Protein AF-A0A7K2N3V3-F1 (afdb_monomer)

Mean predicted aligned error: 4.47 Å

Foldseek 3Di:
DQDWDPPVPPPDIDDDDFKDKDKDFQPPDPFQQSSFVVPAQVCQCVVAAPPDSPQKDKDGWDWDAALQGFTGTKIKMKGDPGDDDDPPHAIKIKMWTWGAAPVRTIMIIMMMGHDPGPPHDDPVNVVVVVNPDDYDPDTDDDD

Secondary structure (DSSP, 8-state):
---EE-TT-SSPPEE--SEEEEEEE-TT-SSHHHHHHHHHHHHHIIIIITT-STTEEE---EEEE-TT--EEEEEEEEESS----STT--EEEEEEEEEE-TTS-EEEEEEEEEESSTTPPPHHHHHHHHHT----SSPPPP-

pLDDT: mean 93.33, std 7.75, range [56.72, 98.88]

Structure (mmCIF, N/CA/C/O backbone):
data_AF-A0A7K2N3V3-F1
#
_entry.id   AF-A0A7K2N3V3-F1
#
loop_
_atom_site.group_PDB
_atom_site.id
_atom_site.type_symbol
_atom_site.label_atom_id
_atom_site.label_alt_id
_atom_site.label_comp_id
_atom_site.label_asym_id
_atom_site.label_entity_id
_atom_site.label_seq_id
_atom_site.pdbx_PDB_ins_code
_atom_site.Cartn_x
_atom_site.Cartn_y
_atom_site.Cartn_z
_atom_site.occupancy
_atom_site.B_iso_or_equiv
_atom_site.auth_seq_id
_atom_site.auth_comp_id
_atom_site.auth_asym_id
_atom_site.auth_atom_id
_atom_site.pdbx_PDB_model_num
ATOM 1 N N . GLU A 1 1 ? 13.927 -16.611 -8.051 1.00 68.56 1 GLU A N 1
ATOM 2 C CA . GLU A 1 1 ? 14.286 -15.189 -8.222 1.00 68.56 1 GLU A CA 1
ATOM 3 C C . GLU A 1 1 ? 13.568 -14.680 -9.459 1.00 68.56 1 GLU A C 1
ATOM 5 O O . GLU A 1 1 ? 13.553 -15.411 -10.443 1.00 68.56 1 GLU A O 1
ATOM 10 N N . TRP A 1 2 ? 12.908 -13.523 -9.392 1.00 83.38 2 TRP A N 1
ATOM 11 C CA . TRP A 1 2 ? 12.144 -12.984 -10.530 1.00 83.38 2 TRP A CA 1
ATOM 12 C C . TRP A 1 2 ? 12.996 -12.036 -11.386 1.00 83.38 2 TRP A C 1
ATOM 14 O O . TRP A 1 2 ? 12.837 -11.991 -12.604 1.00 83.38 2 TRP A O 1
ATOM 24 N N . CYS A 1 3 ? 13.942 -11.323 -10.764 1.00 82.62 3 CYS A N 1
ATOM 25 C CA . CYS A 1 3 ? 14.933 -10.526 -11.466 1.00 82.62 3 CYS A CA 1
ATOM 26 C C . CYS A 1 3 ? 16.276 -10.528 -10.737 1.00 82.62 3 CYS A C 1
ATOM 28 O O . CYS A 1 3 ? 16.335 -10.309 -9.527 1.00 82.62 3 CYS A O 1
ATOM 30 N N . THR A 1 4 ? 17.330 -10.777 -11.512 1.00 82.50 4 THR A N 1
ATOM 31 C CA . THR A 1 4 ? 18.717 -10.803 -11.057 1.00 82.50 4 THR A CA 1
ATOM 32 C C . THR A 1 4 ? 19.596 -10.138 -12.111 1.00 82.50 4 THR A C 1
ATOM 34 O O . THR A 1 4 ? 19.458 -10.430 -13.312 1.00 82.50 4 THR A O 1
ATOM 37 N N . THR A 1 5 ? 20.496 -9.262 -11.675 1.00 78.50 5 THR A N 1
ATOM 38 C CA . THR A 1 5 ? 21.409 -8.485 -12.525 1.00 78.50 5 THR A CA 1
ATOM 39 C C . THR A 1 5 ? 22.822 -8.452 -11.940 1.00 78.50 5 THR A C 1
ATOM 41 O O . THR A 1 5 ? 23.026 -8.702 -10.762 1.00 78.50 5 THR A O 1
ATOM 44 N N . ASP A 1 6 ? 23.809 -8.188 -12.794 1.00 78.56 6 ASP A N 1
ATOM 45 C CA . ASP A 1 6 ? 25.189 -7.830 -12.431 1.00 78.56 6 ASP A CA 1
ATOM 46 C C . ASP A 1 6 ? 25.477 -6.522 -13.184 1.00 78.56 6 ASP A C 1
ATOM 48 O O . ASP A 1 6 ? 26.081 -6.512 -14.260 1.00 78.56 6 ASP A O 1
ATOM 52 N N . GLU A 1 7 ? 24.843 -5.429 -12.737 1.00 72.06 7 GLU A N 1
ATOM 53 C CA . GLU A 1 7 ? 24.827 -4.162 -13.488 1.00 72.06 7 GLU A CA 1
ATOM 54 C C . GLU A 1 7 ? 26.201 -3.487 -13.517 1.00 72.06 7 GLU A C 1
ATOM 56 O O . GLU A 1 7 ? 26.549 -2.843 -14.510 1.00 72.06 7 GLU A O 1
ATOM 61 N N . ASN A 1 8 ? 27.004 -3.670 -12.466 1.00 78.69 8 ASN A N 1
ATOM 62 C CA . ASN A 1 8 ? 28.355 -3.121 -12.369 1.00 78.69 8 ASN A CA 1
ATOM 63 C C . ASN A 1 8 ? 29.430 -4.035 -12.992 1.00 78.69 8 ASN A C 1
ATOM 65 O O . ASN A 1 8 ? 30.578 -3.603 -13.117 1.00 78.69 8 ASN A O 1
ATOM 69 N N . LYS A 1 9 ? 29.057 -5.242 -13.447 1.00 79.06 9 LYS A N 1
ATOM 70 C CA . LYS A 1 9 ? 29.935 -6.243 -14.074 1.00 79.06 9 LYS A CA 1
ATOM 71 C C . LYS A 1 9 ? 31.098 -6.661 -13.174 1.00 79.06 9 LYS A C 1
ATOM 73 O O . LYS A 1 9 ? 32.193 -6.934 -13.674 1.00 79.06 9 LYS A O 1
ATOM 78 N N . ASP A 1 10 ? 30.882 -6.689 -11.863 1.00 82.19 10 ASP A N 1
ATOM 79 C CA . ASP A 1 10 ? 31.890 -7.117 -10.887 1.00 82.19 10 ASP A CA 1
ATOM 80 C C . ASP A 1 10 ? 31.849 -8.634 -10.613 1.00 82.19 10 ASP A C 1
ATOM 82 O O . ASP A 1 10 ? 32.693 -9.164 -9.883 1.00 82.19 10 ASP A O 1
ATOM 86 N N . GLY A 1 11 ? 30.898 -9.343 -11.232 1.00 79.06 11 GLY A N 1
ATOM 87 C CA . GLY A 1 11 ? 30.687 -10.778 -11.080 1.00 79.06 11 GLY A CA 1
ATOM 88 C C . GLY A 1 11 ? 29.728 -11.153 -9.948 1.00 79.06 11 GLY A C 1
ATOM 89 O O . GLY A 1 11 ? 29.452 -12.345 -9.769 1.00 79.06 11 GLY A O 1
ATOM 90 N N . ARG A 1 12 ? 29.204 -10.189 -9.178 1.00 79.88 12 ARG A N 1
ATOM 91 C CA . ARG A 1 12 ? 28.187 -10.408 -8.141 1.00 79.88 12 ARG A CA 1
ATOM 92 C C . ARG A 1 12 ? 26.799 -10.148 -8.703 1.00 79.88 12 ARG A C 1
ATOM 94 O O . ARG A 1 12 ? 26.530 -9.171 -9.385 1.00 79.88 12 ARG A O 1
ATOM 101 N N . LYS A 1 13 ? 25.892 -11.064 -8.380 1.00 79.94 13 LYS A N 1
ATOM 102 C CA . LYS A 1 13 ? 24.494 -10.984 -8.784 1.00 79.94 13 LYS A CA 1
ATOM 103 C C . LYS A 1 13 ? 23.668 -10.336 -7.682 1.00 79.94 13 LYS A C 1
ATOM 105 O O . LYS A 1 13 ? 23.662 -10.823 -6.554 1.00 79.94 13 LYS A O 1
ATOM 110 N N . GLU A 1 14 ? 22.948 -9.285 -8.033 1.00 78.88 14 GLU A N 1
ATOM 111 C CA . GLU A 1 14 ? 21.974 -8.609 -7.188 1.00 78.88 14 GLU A CA 1
ATOM 112 C C . GLU A 1 14 ? 20.569 -9.054 -7.593 1.00 78.88 14 GLU A C 1
ATOM 114 O O . GLU A 1 14 ? 20.227 -9.067 -8.776 1.00 78.88 14 GLU A O 1
ATOM 119 N N . SER A 1 15 ? 19.757 -9.448 -6.611 1.00 81.94 15 SER A N 1
ATOM 120 C CA . SER A 1 15 ? 18.380 -9.895 -6.833 1.00 81.94 15 SER A CA 1
ATOM 121 C C . SER A 1 15 ? 17.401 -8.876 -6.266 1.00 81.94 15 SER A C 1
ATOM 123 O O . SER A 1 15 ? 17.474 -8.508 -5.093 1.00 81.94 15 SER A O 1
ATOM 125 N N . THR A 1 16 ? 16.452 -8.436 -7.087 1.00 83.25 16 THR A N 1
ATOM 126 C CA . THR A 1 16 ? 15.404 -7.501 -6.663 1.00 83.25 16 THR A CA 1
ATOM 127 C C . THR A 1 16 ? 14.301 -8.270 -5.931 1.00 83.25 16 THR A C 1
ATOM 129 O O . THR A 1 16 ? 13.948 -9.384 -6.316 1.00 83.25 16 THR A O 1
ATOM 132 N N . ALA A 1 17 ? 13.713 -7.706 -4.875 1.00 87.12 17 ALA A N 1
ATOM 133 C CA . ALA A 1 17 ? 12.540 -8.298 -4.225 1.00 87.12 17 ALA A CA 1
ATOM 134 C C . ALA A 1 17 ? 11.273 -8.044 -5.060 1.00 87.12 17 ALA A C 1
ATOM 136 O O . ALA A 1 17 ? 11.089 -6.955 -5.594 1.00 87.12 17 ALA A O 1
ATOM 137 N N . LEU A 1 18 ? 10.396 -9.046 -5.186 1.00 93.06 18 LEU A N 1
ATOM 138 C CA . LEU A 1 18 ? 9.157 -8.916 -5.972 1.00 93.06 18 LEU A CA 1
ATOM 139 C C . LEU A 1 18 ? 8.131 -8.030 -5.257 1.00 93.06 18 LEU A C 1
ATOM 141 O O . LEU A 1 18 ? 7.410 -7.254 -5.884 1.00 93.06 18 LEU A O 1
ATOM 145 N N . ALA A 1 19 ? 8.048 -8.197 -3.940 1.00 95.88 19 ALA A N 1
ATOM 146 C CA . ALA A 1 19 ? 7.149 -7.471 -3.068 1.00 95.88 19 ALA A CA 1
ATOM 147 C C . ALA A 1 19 ? 7.716 -7.415 -1.649 1.00 95.88 19 ALA A C 1
ATOM 149 O O . ALA A 1 19 ? 8.438 -8.316 -1.216 1.00 95.88 19 ALA A O 1
ATOM 150 N N . THR A 1 20 ? 7.312 -6.384 -0.921 1.00 96.62 20 THR A N 1
ATOM 151 C CA . THR A 1 20 ? 7.631 -6.157 0.486 1.00 96.62 20 THR A CA 1
ATOM 152 C C . THR A 1 20 ? 6.333 -5.910 1.238 1.00 96.62 20 THR A C 1
ATOM 154 O O . THR A 1 20 ? 5.442 -5.221 0.738 1.00 96.62 20 THR A O 1
ATOM 157 N N . ALA A 1 21 ? 6.226 -6.448 2.452 1.00 96.88 21 ALA A N 1
ATOM 158 C CA . ALA A 1 21 ? 5.125 -6.158 3.360 1.00 96.88 21 ALA A CA 1
ATOM 159 C C . ALA A 1 21 ? 5.655 -5.771 4.743 1.00 96.88 21 ALA A C 1
ATOM 161 O O . ALA A 1 21 ? 6.682 -6.286 5.183 1.00 96.88 21 ALA A O 1
ATOM 162 N N . GLY A 1 22 ? 4.956 -4.874 5.434 1.00 96.00 22 GLY A N 1
ATOM 163 C CA . GLY A 1 22 ? 5.367 -4.426 6.761 1.00 96.00 22 GLY A CA 1
ATOM 164 C C . GLY A 1 22 ? 4.403 -3.441 7.406 1.00 96.00 22 GLY A C 1
ATOM 165 O O . GLY A 1 22 ? 3.528 -2.868 6.752 1.00 96.00 22 GLY A O 1
ATOM 166 N N . THR A 1 23 ? 4.576 -3.245 8.710 1.00 95.31 23 THR A N 1
ATOM 167 C CA . THR A 1 23 ? 3.781 -2.317 9.516 1.00 95.31 23 THR A CA 1
ATOM 168 C C . THR A 1 23 ? 4.596 -1.107 9.948 1.00 95.31 23 THR A C 1
ATOM 170 O O . THR A 1 23 ? 5.787 -1.229 10.224 1.00 95.31 23 THR A O 1
ATOM 173 N N . ARG A 1 24 ? 3.955 0.058 10.041 1.00 95.00 24 ARG A N 1
ATOM 174 C CA . ARG A 1 24 ? 4.582 1.309 10.482 1.00 95.00 24 ARG A CA 1
ATOM 175 C C . ARG A 1 24 ? 3.614 2.122 11.350 1.00 95.00 24 ARG A C 1
ATOM 177 O O . ARG A 1 24 ? 2.420 2.136 11.072 1.00 95.00 24 ARG A O 1
ATOM 184 N N . GLY A 1 25 ? 4.126 2.832 12.357 1.00 96.12 25 GLY A N 1
ATOM 185 C CA . GLY A 1 25 ? 3.378 3.875 13.068 1.00 96.12 25 GLY A CA 1
ATOM 186 C C . GLY A 1 25 ? 3.137 5.136 12.226 1.00 96.12 25 GLY A C 1
ATOM 187 O O . GLY A 1 25 ? 4.018 5.584 11.481 1.00 96.12 25 GLY A O 1
ATOM 188 N N . GLU A 1 26 ? 1.948 5.721 12.374 1.00 96.00 26 GLU A N 1
ATOM 189 C CA . GLU A 1 26 ? 1.492 6.936 11.686 1.00 96.00 26 GLU A CA 1
ATOM 190 C C . GLU A 1 26 ? 1.251 8.081 12.679 1.00 96.00 26 GLU A C 1
ATOM 192 O O . GLU A 1 26 ? 0.144 8.605 12.827 1.00 96.00 26 GLU A O 1
ATOM 197 N N . SER A 1 27 ? 2.313 8.476 13.383 1.00 90.62 27 SER A N 1
ATOM 198 C CA . SER A 1 27 ? 2.282 9.600 14.319 1.00 90.62 27 SER A CA 1
ATOM 199 C C . SER A 1 27 ? 1.781 10.877 13.635 1.00 90.62 27 SER A C 1
ATOM 201 O O . SER A 1 27 ? 2.296 11.284 12.594 1.00 90.62 27 SER A O 1
ATOM 203 N N . GLY A 1 28 ? 0.781 11.521 14.239 1.00 90.69 28 GLY A N 1
ATOM 204 C CA . GLY A 1 28 ? 0.174 12.753 13.726 1.00 90.69 28 GLY A CA 1
ATOM 205 C C . GLY A 1 28 ? -1.009 12.553 12.771 1.00 90.69 28 GLY A C 1
ATOM 206 O O . GLY A 1 28 ? -1.621 13.545 12.368 1.00 9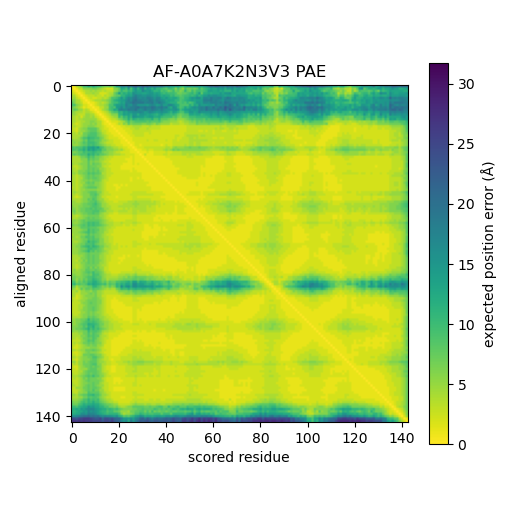0.69 28 GLY A O 1
ATOM 207 N N . ALA A 1 29 ? -1.375 11.312 12.430 1.00 96.38 29 ALA A N 1
ATOM 208 C CA . ALA A 1 29 ? -2.640 11.043 11.751 1.00 96.38 29 ALA A CA 1
ATOM 209 C C . ALA A 1 29 ? -3.834 11.308 12.686 1.00 96.38 29 ALA A C 1
ATOM 211 O O . ALA A 1 29 ? -3.792 10.976 13.871 1.00 96.38 29 ALA A O 1
ATOM 212 N N . LYS A 1 30 ? -4.904 11.907 12.153 1.00 96.94 30 LYS A N 1
ATOM 213 C CA . LYS A 1 30 ? -6.140 12.194 12.905 1.00 96.94 30 LYS A CA 1
ATOM 214 C C . LYS A 1 30 ? -7.141 11.041 12.850 1.00 96.94 30 LYS A C 1
ATOM 216 O O . LYS A 1 30 ? -7.918 10.850 13.783 1.00 96.94 30 LYS A O 1
ATOM 221 N N . ASP A 1 31 ? -7.107 10.285 11.762 1.00 98.38 31 ASP A N 1
ATOM 222 C CA . ASP A 1 31 ? -7.975 9.152 11.479 1.00 98.38 31 ASP A CA 1
ATOM 223 C C . ASP A 1 31 ? -7.272 8.157 10.535 1.00 98.38 31 ASP 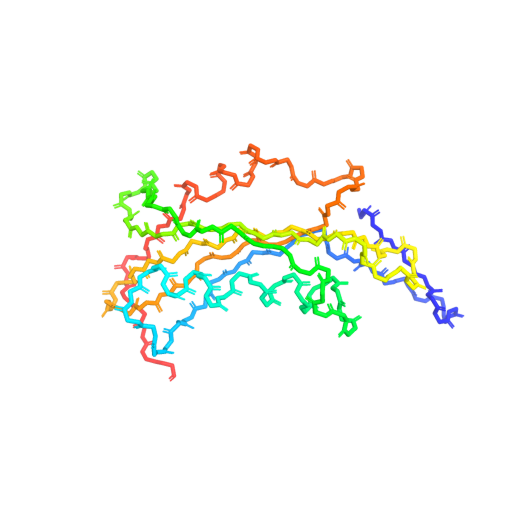A C 1
ATOM 225 O O . ASP A 1 31 ? -6.150 8.383 10.065 1.00 98.38 31 ASP A O 1
ATOM 229 N N . THR A 1 32 ? -7.922 7.018 10.285 1.00 98.50 32 THR A N 1
ATOM 230 C CA . THR A 1 32 ? -7.383 5.962 9.420 1.00 98.50 32 THR A CA 1
ATOM 231 C C . THR A 1 32 ? -7.366 6.360 7.945 1.00 98.50 32 THR A C 1
ATOM 233 O O . THR A 1 32 ? -6.495 5.892 7.214 1.00 98.50 32 THR A O 1
ATOM 236 N N . ASP A 1 33 ? -8.263 7.241 7.497 1.00 98.69 33 ASP A N 1
ATOM 237 C CA . ASP A 1 33 ? -8.281 7.716 6.110 1.00 98.69 33 ASP A CA 1
ATOM 238 C C . ASP A 1 33 ? -7.021 8.539 5.823 1.00 98.69 33 ASP A C 1
ATOM 240 O O . ASP A 1 33 ? -6.264 8.217 4.904 1.00 98.69 33 ASP A O 1
ATOM 244 N N . GLN A 1 34 ? -6.731 9.523 6.677 1.00 98.50 34 GLN A N 1
ATOM 245 C CA . GLN A 1 34 ? -5.548 10.370 6.582 1.00 98.50 34 GLN A CA 1
ATOM 246 C C . GLN A 1 34 ? -4.256 9.551 6.702 1.00 98.50 34 GLN A C 1
ATOM 248 O O . GLN A 1 34 ? -3.313 9.784 5.941 1.00 98.50 34 GLN A O 1
ATOM 253 N N . ALA A 1 35 ? -4.199 8.599 7.640 1.00 98.44 35 ALA A N 1
ATOM 254 C CA . ALA A 1 35 ? -3.054 7.705 7.814 1.00 98.44 35 ALA A CA 1
ATOM 255 C C . ALA A 1 35 ? -2.755 6.911 6.530 1.00 98.44 35 ALA A C 1
ATOM 257 O O . ALA A 1 35 ? -1.615 6.877 6.063 1.00 98.44 35 ALA A O 1
ATOM 258 N N . ALA A 1 36 ? -3.785 6.307 5.933 1.00 98.44 36 ALA A N 1
ATOM 259 C CA . ALA A 1 36 ? -3.649 5.505 4.726 1.00 98.44 36 ALA A CA 1
ATOM 260 C C . ALA A 1 36 ? -3.268 6.365 3.508 1.00 98.44 36 ALA A C 1
ATOM 262 O O . ALA A 1 36 ? -2.312 6.046 2.794 1.00 98.44 36 ALA A O 1
ATOM 263 N N . GLU A 1 37 ? -3.982 7.473 3.294 1.00 98.25 37 GLU A N 1
ATOM 264 C CA . GLU A 1 37 ? -3.795 8.380 2.156 1.00 98.25 37 GLU A CA 1
ATOM 265 C C . GLU A 1 37 ? -2.427 9.060 2.168 1.00 98.25 37 GLU A C 1
ATOM 267 O O . GLU A 1 37 ? -1.770 9.157 1.134 1.00 98.25 37 GLU A O 1
ATOM 272 N N . THR A 1 38 ? -1.947 9.460 3.347 1.00 97.38 38 THR A N 1
ATOM 273 C CA . THR A 1 38 ? -0.617 10.069 3.479 1.00 97.38 38 THR A CA 1
ATOM 274 C C . THR A 1 38 ? 0.489 9.053 3.203 1.00 97.38 38 THR A C 1
ATOM 276 O O . THR A 1 38 ? 1.550 9.430 2.709 1.00 97.38 38 THR A O 1
ATOM 279 N N . ARG A 1 39 ? 0.274 7.770 3.519 1.00 97.62 39 ARG A N 1
ATOM 280 C CA . ARG A 1 39 ? 1.302 6.723 3.455 1.00 97.62 39 ARG A CA 1
ATOM 281 C C . ARG A 1 39 ? 1.443 6.090 2.075 1.00 97.62 39 ARG A C 1
ATOM 283 O O . ARG A 1 39 ? 2.571 5.963 1.597 1.00 97.62 39 ARG A O 1
ATOM 290 N N . VAL A 1 40 ? 0.341 5.683 1.445 1.00 98.38 40 VAL A N 1
ATOM 291 C CA . VAL A 1 40 ? 0.376 4.821 0.248 1.00 98.38 40 VAL A CA 1
ATOM 292 C C . VAL A 1 40 ? 1.197 5.375 -0.933 1.00 98.38 40 VAL A C 1
ATOM 294 O O . VAL A 1 40 ? 1.922 4.590 -1.552 1.00 98.38 40 VAL A O 1
ATOM 297 N N . PRO A 1 41 ? 1.202 6.694 -1.238 1.00 98.19 41 PRO A N 1
ATOM 298 C CA . PRO A 1 41 ? 1.934 7.215 -2.392 1.00 98.19 41 PRO A CA 1
ATOM 299 C C . PRO A 1 41 ? 3.454 7.116 -2.209 1.00 98.19 41 PRO A C 1
ATOM 301 O O . PRO A 1 41 ? 4.190 6.999 -3.189 1.00 98.19 41 PRO A O 1
ATOM 304 N N . TRP A 1 42 ? 3.941 7.124 -0.961 1.00 97.75 42 TRP A N 1
ATOM 305 C CA . TRP A 1 42 ? 5.373 7.045 -0.665 1.00 97.75 42 TRP A CA 1
ATOM 306 C C . TRP A 1 42 ? 5.980 5.688 -0.999 1.00 97.75 42 TRP A C 1
ATOM 308 O O . TRP A 1 42 ? 7.150 5.646 -1.373 1.00 97.75 42 TRP A O 1
ATOM 318 N N . TRP A 1 43 ? 5.211 4.599 -0.911 1.00 97.94 43 TRP A N 1
ATOM 319 C CA . TRP A 1 43 ? 5.696 3.269 -1.291 1.00 97.94 43 TRP A CA 1
ATOM 320 C C . TRP A 1 43 ? 5.883 3.134 -2.799 1.00 97.94 43 TRP A C 1
ATOM 322 O O . TRP A 1 43 ? 6.842 2.511 -3.245 1.00 97.94 43 TRP A O 1
ATOM 332 N N . ILE A 1 44 ? 5.023 3.786 -3.584 1.00 98.19 44 ILE A N 1
ATOM 333 C CA . ILE A 1 44 ? 5.193 3.875 -5.036 1.00 98.19 44 ILE A CA 1
ATOM 334 C C . ILE A 1 44 ? 6.375 4.778 -5.381 1.00 98.19 44 ILE A C 1
ATOM 336 O O . ILE A 1 44 ? 7.244 4.385 -6.156 1.00 98.19 44 ILE A O 1
ATOM 340 N N . TYR A 1 45 ? 6.443 5.960 -4.764 1.00 97.50 45 TYR A N 1
ATOM 341 C CA . TYR A 1 45 ? 7.522 6.901 -5.036 1.00 97.50 45 TYR A CA 1
ATOM 342 C C . TYR A 1 45 ? 8.894 6.317 -4.705 1.00 97.50 45 TYR A C 1
ATOM 344 O O . TYR A 1 45 ? 9.768 6.292 -5.562 1.00 97.50 45 TYR A O 1
ATOM 352 N N . GLY A 1 46 ? 9.080 5.839 -3.473 1.00 94.94 46 GLY A N 1
ATOM 353 C CA . GLY A 1 46 ? 10.361 5.316 -3.003 1.00 94.94 46 GLY A CA 1
ATOM 354 C C . GLY A 1 46 ? 10.756 3.991 -3.647 1.00 94.94 46 GLY A C 1
ATOM 355 O O . GLY A 1 46 ? 11.944 3.760 -3.832 1.00 94.94 46 GLY A O 1
ATOM 356 N N . GLY A 1 47 ? 9.783 3.140 -3.985 1.00 93.25 47 GLY A N 1
ATO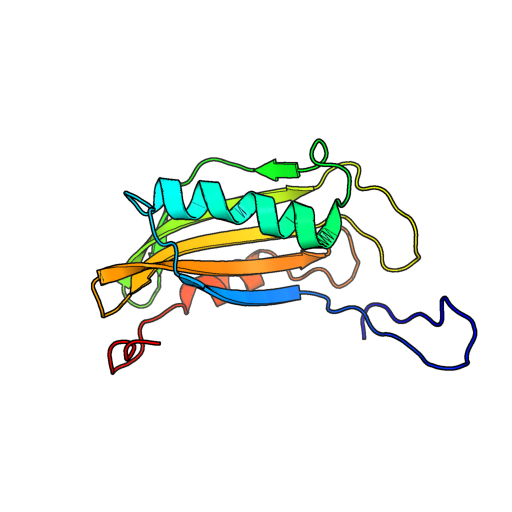M 357 C CA . GLY A 1 47 ? 10.052 1.812 -4.535 1.00 93.25 47 GLY A CA 1
ATOM 358 C C . GLY A 1 47 ? 10.228 1.768 -6.051 1.00 93.25 47 GLY A C 1
ATOM 359 O O . GLY A 1 47 ? 10.917 0.879 -6.535 1.00 93.25 47 GLY A O 1
ATOM 360 N N . TYR A 1 48 ? 9.606 2.690 -6.795 1.00 95.50 48 TYR A N 1
ATOM 361 C CA . TYR A 1 48 ? 9.471 2.540 -8.249 1.00 95.50 48 TYR A CA 1
ATOM 362 C C . TYR A 1 48 ? 9.757 3.822 -9.014 1.00 95.50 48 TYR A C 1
ATOM 364 O O . TYR A 1 48 ? 10.441 3.781 -10.027 1.00 95.50 48 TYR A O 1
ATOM 372 N N . THR A 1 49 ? 9.261 4.974 -8.557 1.00 96.12 49 THR A N 1
ATOM 373 C CA . THR A 1 49 ? 9.196 6.141 -9.447 1.00 96.12 49 THR A CA 1
ATOM 374 C C . THR A 1 49 ? 10.291 7.175 -9.240 1.00 96.12 49 THR A C 1
ATOM 376 O O . THR A 1 49 ? 10.304 8.153 -9.979 1.00 96.12 49 THR A O 1
ATOM 379 N N . GLN A 1 50 ? 11.223 7.015 -8.291 1.00 94.44 50 GLN A N 1
ATOM 380 C CA . GLN A 1 50 ? 12.240 8.046 -8.047 1.00 94.44 50 GLN A CA 1
ATOM 381 C C . GLN A 1 50 ? 13.061 8.390 -9.309 1.00 94.44 50 GLN A C 1
ATOM 383 O O . GLN A 1 50 ? 13.572 7.503 -9.996 1.00 94.44 50 GLN A O 1
ATOM 388 N N . PRO A 1 51 ? 13.284 9.688 -9.597 1.00 93.69 51 PRO A N 1
ATOM 389 C CA . PRO A 1 51 ? 12.865 10.877 -8.838 1.00 93.69 51 PRO A CA 1
ATOM 390 C C . PRO A 1 51 ? 11.495 11.461 -9.254 1.00 93.69 51 PRO A C 1
ATOM 392 O O . PRO A 1 51 ? 11.125 12.543 -8.795 1.00 93.69 51 PRO A O 1
ATOM 395 N N . ASP A 1 52 ? 10.740 10.803 -10.131 1.00 95.31 52 ASP A N 1
ATOM 396 C CA . ASP A 1 52 ? 9.473 11.294 -10.671 1.00 95.31 52 ASP A CA 1
ATOM 397 C C . ASP A 1 52 ? 8.279 11.061 -9.729 1.00 95.31 52 ASP A C 1
ATOM 399 O O . ASP A 1 52 ? 7.856 9.940 -9.458 1.00 95.31 52 ASP A O 1
ATOM 403 N N . LYS A 1 53 ? 7.667 12.148 -9.253 1.00 95.50 53 LYS A N 1
ATOM 404 C CA . LYS A 1 53 ? 6.426 12.092 -8.463 1.00 95.50 53 LYS A CA 1
ATOM 405 C C . LYS A 1 53 ? 5.163 12.028 -9.326 1.00 95.50 53 LYS A C 1
ATOM 407 O O . LYS A 1 53 ? 4.107 11.669 -8.814 1.00 95.50 53 LYS A O 1
ATOM 412 N N . LYS A 1 54 ? 5.230 12.398 -10.609 1.00 96.75 54 LYS A N 1
ATOM 413 C CA . LYS A 1 54 ? 4.053 12.528 -11.489 1.00 96.75 54 LYS A CA 1
ATOM 414 C C . LYS A 1 54 ? 3.484 11.172 -11.905 1.00 96.75 54 LYS A C 1
ATOM 416 O O . LYS A 1 54 ? 2.272 11.070 -12.131 1.00 96.75 54 LYS A O 1
ATOM 421 N N . SER A 1 55 ? 4.333 10.148 -11.957 1.00 97.19 55 SER A N 1
ATOM 422 C CA . SER A 1 55 ? 3.939 8.761 -12.219 1.00 97.19 55 SER A CA 1
ATOM 423 C C . SER A 1 55 ? 3.084 8.155 -11.108 1.00 97.19 55 SER A C 1
ATOM 425 O O . SER A 1 55 ? 2.412 7.163 -11.355 1.00 97.19 55 SER A O 1
ATOM 427 N N . VAL A 1 56 ? 3.068 8.726 -9.899 1.00 98.44 56 VAL A N 1
ATOM 428 C CA . VAL A 1 56 ? 2.329 8.168 -8.757 1.00 98.44 56 VAL A CA 1
ATOM 429 C C . VAL A 1 56 ? 0.832 8.461 -8.879 1.00 98.44 56 VAL A C 1
ATOM 431 O O . VAL A 1 56 ? 0.420 9.623 -8.911 1.00 98.44 56 VAL A O 1
ATOM 434 N N . LYS A 1 57 ? 0.008 7.410 -8.896 1.00 98.38 57 LYS A N 1
ATOM 435 C CA . LYS A 1 57 ? -1.461 7.462 -8.860 1.00 98.38 57 LYS A CA 1
ATOM 436 C C . LYS A 1 57 ? -1.971 6.750 -7.614 1.00 98.38 57 LYS A C 1
ATOM 438 O O . LYS A 1 57 ? -1.423 5.728 -7.217 1.00 98.38 57 LYS A O 1
ATOM 443 N N . TYR A 1 58 ? -3.022 7.272 -6.992 1.00 98.25 58 TYR A N 1
ATOM 444 C CA . TYR A 1 58 ? -3.646 6.649 -5.827 1.00 98.25 58 TYR A CA 1
ATOM 445 C C . TYR A 1 58 ? -5.138 6.964 -5.766 1.00 98.25 58 TYR A C 1
ATOM 447 O O . TYR A 1 58 ? -5.610 7.943 -6.348 1.00 98.25 58 TYR A O 1
ATOM 455 N N . GLY A 1 59 ? -5.884 6.067 -5.123 1.00 97.44 59 GLY A N 1
ATOM 456 C CA . GLY A 1 59 ? -7.330 6.182 -4.965 1.00 97.44 59 GLY A CA 1
ATOM 457 C C . GLY A 1 59 ? -7.740 7.065 -3.788 1.00 97.44 59 GLY A C 1
ATOM 458 O O . GLY A 1 59 ? -6.974 7.886 -3.300 1.00 97.44 59 GLY A O 1
ATOM 459 N N . LYS A 1 60 ? -8.968 6.853 -3.309 1.00 98.12 60 LYS A N 1
ATOM 460 C CA . LYS A 1 60 ? -9.443 7.382 -2.025 1.00 98.12 60 LYS A CA 1
ATOM 461 C C . LYS A 1 60 ? -9.507 6.256 -0.990 1.00 98.12 60 LYS A C 1
ATOM 463 O O . LYS A 1 60 ? -9.790 5.120 -1.394 1.00 98.12 60 LYS A O 1
ATOM 468 N N . PRO A 1 61 ? -9.300 6.549 0.305 1.00 98.50 61 PRO A N 1
ATOM 469 C CA . PRO A 1 61 ? -9.515 5.581 1.371 1.00 98.50 61 PRO A CA 1
ATOM 470 C C . PRO A 1 61 ? -10.934 5.004 1.349 1.00 98.50 61 PRO A C 1
ATOM 472 O O . PRO A 1 61 ? -11.902 5.685 1.002 1.00 98.50 61 PRO A O 1
ATOM 475 N N . LYS A 1 62 ? -11.055 3.724 1.703 1.00 98.69 62 LYS A N 1
ATOM 476 C CA . LYS A 1 62 ? -12.327 3.012 1.851 1.00 98.69 62 LYS A CA 1
ATOM 477 C C . LYS A 1 62 ? -12.342 2.258 3.169 1.00 98.69 62 LYS A C 1
ATOM 479 O O . LYS A 1 62 ? -11.341 1.647 3.533 1.00 98.69 62 LYS A O 1
ATOM 484 N N . ALA A 1 63 ? -13.490 2.236 3.839 1.00 98.69 63 ALA A N 1
ATOM 485 C CA . ALA A 1 63 ? -13.667 1.428 5.037 1.00 98.69 63 ALA A CA 1
ATOM 486 C C . ALA A 1 63 ? -13.408 -0.059 4.736 1.00 98.69 63 ALA A C 1
ATOM 488 O O . ALA A 1 63 ? -13.893 -0.597 3.737 1.00 98.69 63 ALA A O 1
ATOM 489 N N . TYR A 1 64 ? -12.659 -0.719 5.613 1.00 98.62 64 TYR A N 1
ATOM 490 C CA . TYR A 1 64 ? -12.343 -2.139 5.515 1.00 98.62 64 TYR A CA 1
ATOM 491 C C . TYR A 1 64 ? -12.367 -2.795 6.896 1.00 98.62 64 TYR A C 1
ATOM 493 O O . TYR A 1 64 ? -12.122 -2.152 7.920 1.00 98.62 64 TYR A O 1
ATOM 501 N N . THR A 1 65 ? -12.698 -4.084 6.931 1.00 98.69 65 THR A N 1
ATOM 502 C CA . THR A 1 65 ? -12.645 -4.904 8.144 1.00 98.69 65 THR A CA 1
ATOM 503 C C . THR A 1 65 ? -11.941 -6.214 7.827 1.00 98.69 65 THR A C 1
ATOM 505 O O . THR A 1 65 ? -12.321 -6.910 6.887 1.00 98.69 65 THR A O 1
ATOM 508 N N . THR A 1 66 ? -10.898 -6.537 8.589 1.00 98.50 66 THR A N 1
ATOM 509 C CA . THR A 1 66 ? -10.143 -7.790 8.435 1.00 98.50 66 THR A CA 1
ATOM 510 C C . THR A 1 66 ? -10.963 -8.990 8.920 1.00 98.50 66 THR A C 1
ATOM 512 O O . THR A 1 66 ? -11.948 -8.833 9.644 1.00 98.50 66 THR A O 1
ATOM 515 N N . ALA A 1 67 ? -10.527 -10.215 8.605 1.00 98.38 67 ALA A N 1
ATOM 516 C CA . ALA A 1 67 ? -11.171 -11.427 9.123 1.00 98.38 67 ALA A CA 1
ATOM 517 C C . ALA A 1 67 ? -11.070 -11.546 10.658 1.00 98.38 67 ALA A C 1
ATOM 519 O O . ALA A 1 67 ? -11.890 -12.208 11.284 1.00 98.38 67 ALA A O 1
ATOM 520 N N . SER A 1 68 ? -10.084 -10.877 11.267 1.00 97.25 68 SER A N 1
ATOM 521 C CA . SER A 1 68 ? -9.921 -10.765 12.722 1.00 97.25 68 SER A CA 1
ATOM 522 C C . SER A 1 68 ? -10.786 -9.665 13.359 1.00 97.25 68 SER A C 1
ATOM 524 O O . SER A 1 68 ? -10.764 -9.508 14.576 1.00 97.25 68 SER A O 1
ATOM 526 N N . GLY A 1 69 ? -11.547 -8.901 12.565 1.00 97.94 69 GLY A N 1
ATOM 527 C CA . GLY A 1 69 ? -12.461 -7.863 13.051 1.00 97.94 69 GLY A CA 1
ATOM 528 C C . GLY A 1 69 ? -11.845 -6.471 13.226 1.00 97.94 69 GLY A C 1
ATOM 529 O O . GLY A 1 69 ? -12.522 -5.573 13.729 1.00 97.94 69 GLY A O 1
ATOM 530 N N . ILE A 1 70 ? -10.598 -6.247 12.795 1.00 98.19 70 ILE A N 1
ATOM 531 C CA . ILE A 1 70 ? -9.969 -4.919 12.847 1.00 98.19 70 ILE A CA 1
ATOM 532 C C . ILE A 1 70 ? -10.625 -4.017 11.812 1.00 98.19 70 ILE A C 1
ATOM 534 O O . ILE A 1 70 ? -10.593 -4.309 10.616 1.00 98.19 70 ILE A O 1
ATOM 538 N N . LYS A 1 71 ? -11.175 -2.896 12.276 1.00 98.50 71 LYS A N 1
ATOM 539 C CA . LYS A 1 71 ? -11.752 -1.850 11.431 1.00 98.50 71 LYS A CA 1
ATOM 540 C C . LYS A 1 71 ? -10.717 -0.781 11.117 1.00 98.50 71 LYS A C 1
ATOM 542 O O . LYS A 1 71 ? -9.934 -0.392 11.984 1.00 98.50 71 LYS A O 1
ATOM 547 N N . GLY A 1 72 ? -10.764 -0.275 9.896 1.00 98.56 72 GLY A N 1
ATOM 548 C CA . GLY A 1 72 ? -9.883 0.792 9.459 1.00 98.56 72 GLY A CA 1
ATOM 549 C C . GLY A 1 72 ? -10.156 1.203 8.022 1.00 98.56 72 GLY A C 1
ATOM 550 O O . GLY A 1 72 ? -11.250 0.967 7.500 1.00 98.56 72 GLY A O 1
ATOM 551 N N . SER A 1 73 ? -9.140 1.768 7.381 1.00 98.81 73 SER A N 1
ATOM 552 C CA . SER A 1 73 ? -9.240 2.311 6.029 1.00 98.81 73 SER A CA 1
ATOM 553 C C . SER A 1 73 ? -8.185 1.708 5.124 1.00 98.81 73 SER A C 1
ATOM 555 O O . SER A 1 73 ? -7.006 1.676 5.468 1.00 98.81 73 SER A O 1
ATOM 557 N N . VAL A 1 74 ? -8.602 1.232 3.956 1.00 98.81 74 VAL A N 1
ATOM 558 C CA . VAL A 1 74 ? -7.721 0.691 2.923 1.00 98.81 74 VAL A CA 1
ATOM 559 C C . VAL A 1 74 ? -7.668 1.626 1.723 1.00 98.81 74 VAL A C 1
ATOM 561 O O . VAL A 1 74 ? -8.679 2.195 1.311 1.00 98.81 74 VAL A O 1
ATOM 564 N N . ILE A 1 75 ? -6.486 1.772 1.143 1.00 98.75 75 ILE A N 1
ATOM 565 C CA . ILE A 1 75 ? -6.247 2.544 -0.073 1.00 98.75 75 ILE A CA 1
ATOM 566 C C . ILE A 1 75 ? -5.204 1.826 -0.926 1.00 98.75 75 ILE A C 1
ATOM 568 O O . ILE A 1 75 ? -4.334 1.123 -0.409 1.00 98.75 75 ILE A O 1
ATOM 572 N N . THR A 1 76 ? -5.281 2.016 -2.238 1.00 98.75 76 THR A N 1
ATOM 573 C CA . THR A 1 76 ? -4.293 1.510 -3.187 1.00 98.75 76 THR A CA 1
ATOM 574 C C . THR A 1 76 ? -3.629 2.648 -3.950 1.00 98.75 76 THR A C 1
ATOM 576 O O . THR A 1 76 ? -4.214 3.717 -4.158 1.00 98.75 76 THR A O 1
ATOM 579 N N . ALA A 1 77 ? -2.396 2.396 -4.371 1.00 98.56 77 ALA A N 1
ATOM 580 C CA . ALA A 1 77 ? -1.637 3.247 -5.267 1.00 98.56 77 ALA A CA 1
ATOM 581 C C . ALA A 1 77 ? -0.918 2.401 -6.314 1.00 98.56 77 ALA A C 1
ATOM 583 O O . ALA A 1 77 ? -0.645 1.217 -6.105 1.00 98.56 77 ALA A O 1
ATOM 584 N N . HIS A 1 78 ? -0.586 3.015 -7.436 1.00 98.56 78 HIS A N 1
ATOM 585 C CA . HIS A 1 78 ? 0.216 2.413 -8.487 1.00 98.56 78 HIS A CA 1
ATOM 586 C C . HIS A 1 78 ? 0.989 3.488 -9.236 1.00 98.56 78 HIS A C 1
ATOM 588 O O . HIS A 1 78 ? 0.669 4.674 -9.150 1.00 98.56 78 HIS A O 1
ATOM 594 N N . SER A 1 79 ? 2.010 3.075 -9.973 1.00 98.12 79 SER A N 1
ATOM 595 C CA . SER A 1 79 ? 2.687 3.957 -10.913 1.00 98.12 79 SER A CA 1
ATOM 596 C C . SER A 1 79 ? 2.213 3.748 -12.352 1.00 98.12 79 SER A C 1
ATOM 598 O O . SER A 1 79 ? 1.714 2.674 -12.731 1.00 98.12 79 SER A O 1
ATOM 600 N N . GLU A 1 80 ? 2.357 4.813 -13.138 1.00 97.31 80 GLU A N 1
ATOM 601 C CA . GLU A 1 80 ? 2.161 4.845 -14.585 1.00 97.31 80 GLU A CA 1
ATOM 602 C C . GLU A 1 80 ? 3.279 5.661 -15.243 1.00 97.31 80 GLU A C 1
ATOM 604 O O . GLU A 1 80 ? 3.477 6.831 -14.903 1.00 97.31 80 GLU A O 1
ATOM 609 N N . GLY A 1 81 ? 3.982 5.072 -16.210 1.00 94.88 81 GLY A N 1
ATOM 610 C CA . GLY A 1 81 ? 5.045 5.754 -16.948 1.00 94.88 81 GLY A CA 1
ATOM 611 C C . GLY A 1 81 ? 6.305 5.940 -16.109 1.00 94.88 81 GLY A C 1
ATOM 612 O O . GLY A 1 81 ? 6.912 7.008 -16.137 1.00 94.88 81 GLY A O 1
ATOM 613 N N . THR A 1 82 ? 6.666 4.930 -15.322 1.00 91.94 82 THR A N 1
ATOM 614 C CA . THR A 1 82 ? 7.850 4.962 -14.460 1.00 91.94 82 THR A CA 1
ATOM 615 C C . THR A 1 82 ? 9.133 4.998 -15.293 1.00 91.94 82 THR A C 1
ATOM 617 O O . THR A 1 82 ? 9.258 4.196 -16.225 1.00 91.94 82 THR A O 1
ATOM 620 N N . PRO A 1 83 ? 10.114 5.862 -14.966 1.00 87.44 83 PRO A N 1
ATOM 621 C CA . PRO A 1 83 ? 11.421 5.843 -15.617 1.00 87.44 83 PRO A CA 1
ATOM 622 C C . PRO A 1 83 ? 12.081 4.459 -15.521 1.00 87.44 83 PRO A C 1
ATOM 624 O O . PRO A 1 83 ? 12.343 3.979 -14.425 1.00 87.44 83 PRO A O 1
ATOM 627 N N . GLN A 1 84 ? 12.373 3.841 -16.665 1.00 85.75 84 GLN A N 1
ATOM 628 C CA . GLN A 1 84 ? 13.043 2.539 -16.744 1.00 85.75 84 GLN A CA 1
ATOM 629 C C . GLN A 1 84 ? 14.536 2.762 -17.008 1.00 85.75 84 GLN A C 1
ATOM 631 O O . GLN A 1 84 ? 14.906 3.265 -18.072 1.00 85.75 84 GLN A O 1
ATOM 636 N N . LYS A 1 85 ? 15.394 2.445 -16.039 1.00 79.31 85 LYS A N 1
ATOM 637 C CA . LYS A 1 85 ? 16.856 2.617 -16.108 1.00 79.31 85 LYS A CA 1
ATOM 638 C C . LYS A 1 85 ? 17.605 1.287 -16.176 1.00 79.31 85 LYS A C 1
ATOM 640 O O . LYS A 1 85 ? 18.711 1.266 -16.710 1.00 79.31 85 LYS A O 1
ATOM 645 N N . GLY A 1 86 ? 17.004 0.205 -15.692 1.00 80.12 86 GLY A N 1
ATOM 646 C CA . GLY A 1 86 ? 17.588 -1.131 -15.649 1.00 80.12 86 GLY A CA 1
ATOM 647 C C . GLY A 1 86 ? 16.602 -2.235 -16.026 1.00 80.12 86 GLY A C 1
ATOM 648 O O . GLY A 1 86 ? 15.407 -2.020 -16.215 1.00 80.12 86 GLY A O 1
ATOM 649 N N . LYS A 1 87 ? 17.119 -3.463 -16.135 1.00 82.62 87 LYS A N 1
ATOM 650 C CA . LYS A 1 87 ? 16.335 -4.653 -16.519 1.00 82.62 87 LYS A CA 1
ATOM 651 C C . LYS A 1 87 ? 15.247 -5.011 -15.497 1.00 82.62 87 LYS A C 1
ATOM 653 O O . LYS A 1 87 ? 14.240 -5.603 -15.877 1.00 82.62 87 LYS A O 1
ATOM 658 N N . CYS A 1 88 ? 15.494 -4.725 -14.220 1.00 85.62 88 CYS A N 1
ATOM 659 C CA . CYS A 1 88 ? 14.582 -5.054 -13.125 1.00 85.62 88 CYS A CA 1
ATOM 660 C C . CYS A 1 88 ? 13.613 -3.922 -12.778 1.00 85.62 88 CYS A C 1
ATOM 662 O O . CYS A 1 88 ? 12.758 -4.110 -11.911 1.00 85.62 88 CYS A O 1
ATOM 664 N N . ASP A 1 89 ? 13.724 -2.774 -13.447 1.00 89.19 89 ASP A N 1
ATOM 665 C CA . ASP A 1 89 ? 12.764 -1.699 -13.256 1.00 89.19 89 ASP A CA 1
ATOM 666 C C . ASP A 1 89 ? 11.400 -2.119 -13.808 1.00 89.19 89 ASP A C 1
ATOM 668 O O . ASP A 1 89 ? 11.272 -2.914 -14.744 1.00 89.19 89 ASP A O 1
ATOM 672 N N . SER A 1 90 ? 10.353 -1.639 -13.150 1.00 94.44 90 SER A N 1
ATOM 673 C CA . SER A 1 90 ? 8.968 -1.940 -13.491 1.00 94.44 90 SER A CA 1
ATOM 674 C C . SER A 1 90 ? 8.057 -0.851 -12.942 1.00 94.44 90 SER A C 1
ATOM 676 O O . SER A 1 90 ? 8.488 0.022 -12.187 1.00 94.44 90 SER A O 1
ATOM 678 N N . GLU A 1 91 ? 6.782 -0.890 -13.319 1.00 97.06 91 GLU A N 1
ATOM 679 C CA . GLU A 1 91 ? 5.776 -0.164 -12.555 1.00 97.06 91 GLU A CA 1
ATOM 680 C C . GLU A 1 91 ? 5.631 -0.793 -11.160 1.00 97.06 91 GLU A C 1
ATOM 682 O O . GLU A 1 91 ? 5.932 -1.966 -10.949 1.00 97.06 91 GLU A O 1
ATOM 687 N N . GLY A 1 92 ? 5.115 -0.031 -10.206 1.00 97.50 92 GLY A N 1
ATOM 688 C CA . GLY A 1 92 ? 4.783 -0.481 -8.866 1.00 97.50 92 GLY A CA 1
ATOM 689 C C . GLY A 1 92 ? 3.289 -0.475 -8.600 1.00 97.50 92 GLY A C 1
ATOM 690 O O . GLY A 1 92 ? 2.518 0.290 -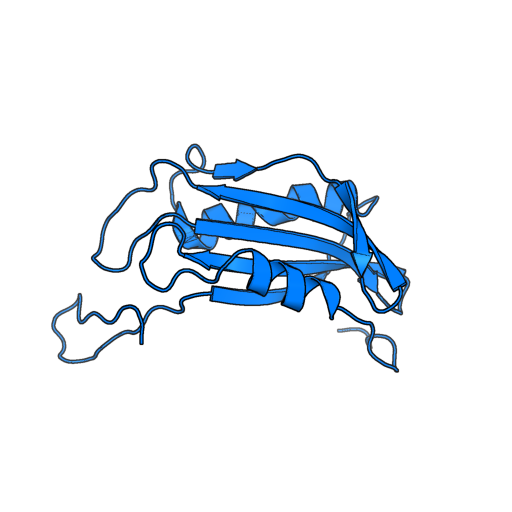9.190 1.00 97.50 92 GLY A O 1
ATOM 691 N N . LYS A 1 93 ? 2.883 -1.295 -7.636 1.00 98.50 93 LYS A N 1
ATOM 692 C CA . LYS A 1 93 ? 1.590 -1.204 -6.956 1.00 98.50 93 LYS A CA 1
ATOM 693 C C . LYS A 1 93 ? 1.771 -1.297 -5.452 1.00 98.50 93 LYS A C 1
ATOM 695 O O . LYS A 1 93 ? 2.715 -1.918 -4.971 1.00 98.50 93 LYS A O 1
ATOM 700 N N . ALA A 1 94 ? 0.849 -0.695 -4.720 1.00 98.69 94 ALA A N 1
ATOM 701 C CA . ALA A 1 94 ? 0.839 -0.671 -3.273 1.00 98.69 94 ALA A CA 1
ATOM 702 C C . ALA A 1 94 ? -0.593 -0.721 -2.748 1.00 98.69 94 ALA A C 1
ATOM 704 O O . ALA A 1 94 ? -1.516 -0.151 -3.333 1.00 98.69 94 ALA A O 1
ATOM 705 N N . ILE A 1 95 ? -0.751 -1.369 -1.604 1.00 98.81 95 ILE A N 1
ATOM 706 C CA . ILE A 1 95 ? -1.939 -1.325 -0.767 1.00 98.81 95 ILE A CA 1
ATOM 707 C C . ILE A 1 95 ? -1.512 -0.940 0.646 1.00 98.81 95 ILE A C 1
ATOM 709 O O . ILE A 1 95 ? -0.515 -1.438 1.173 1.00 98.81 95 ILE A O 1
ATOM 713 N N . THR A 1 96 ? -2.280 -0.051 1.258 1.00 98.81 96 THR A N 1
ATOM 714 C CA . THR A 1 96 ? -2.088 0.377 2.639 1.00 98.81 96 THR A CA 1
ATOM 715 C C . THR A 1 96 ? -3.407 0.232 3.375 1.00 98.81 96 THR A C 1
ATOM 717 O O . THR A 1 96 ? -4.426 0.749 2.926 1.00 98.81 96 THR A O 1
ATOM 720 N N . PHE A 1 97 ? -3.381 -0.455 4.513 1.00 98.88 97 PHE A N 1
ATOM 721 C CA . PHE A 1 97 ? -4.487 -0.554 5.456 1.00 98.88 97 PHE A CA 1
ATOM 722 C C . PHE A 1 97 ? -4.097 0.126 6.765 1.00 98.88 97 PHE A C 1
ATOM 724 O O . PHE A 1 97 ? -3.195 -0.338 7.460 1.00 98.88 97 PHE A O 1
ATOM 731 N N . ALA A 1 98 ? -4.764 1.226 7.095 1.00 98.81 98 ALA A N 1
ATOM 732 C CA . ALA A 1 98 ? -4.583 1.945 8.345 1.00 98.81 98 ALA A CA 1
ATOM 733 C C . ALA A 1 98 ? -5.623 1.519 9.382 1.00 98.81 98 ALA A C 1
ATOM 735 O O . ALA A 1 98 ? -6.807 1.413 9.068 1.00 98.81 98 ALA A O 1
ATOM 736 N N . PHE A 1 99 ? -5.189 1.321 10.622 1.00 98.56 99 PHE A N 1
ATOM 737 C CA . PHE A 1 99 ? -6.022 0.889 11.744 1.00 98.56 99 PHE A CA 1
ATOM 738 C C . PHE A 1 99 ? -5.422 1.370 13.072 1.00 98.56 99 PHE A C 1
ATOM 740 O O . PHE A 1 99 ? -4.335 1.948 13.093 1.00 98.56 99 PHE A O 1
ATOM 747 N N . LYS A 1 100 ? -6.130 1.146 14.185 1.00 97.25 100 LYS A N 1
ATOM 748 C CA . LYS A 1 100 ? -5.583 1.368 15.530 1.00 97.25 100 LYS A CA 1
ATOM 749 C C . LYS A 1 100 ? -4.959 0.088 16.082 1.00 97.25 100 LYS A C 1
ATOM 751 O O . LYS A 1 100 ? -5.601 -0.961 16.038 1.00 97.25 100 LYS A O 1
ATOM 756 N N . ASN A 1 101 ? -3.734 0.169 16.595 1.00 95.19 101 ASN A N 1
ATOM 757 C CA . ASN A 1 101 ? -3.076 -0.948 17.279 1.00 95.19 101 ASN A CA 1
ATOM 758 C C . ASN A 1 101 ? -3.671 -1.178 18.692 1.00 95.19 101 ASN A C 1
ATOM 760 O O . ASN A 1 101 ? -4.594 -0.479 19.112 1.00 95.19 101 ASN A O 1
ATOM 764 N N . GLY A 1 102 ? -3.122 -2.141 19.444 1.00 93.62 102 GLY A N 1
ATOM 765 C CA . GLY A 1 102 ? -3.556 -2.439 20.818 1.00 93.62 102 GLY A CA 1
ATOM 766 C C . GLY A 1 102 ? -3.335 -1.309 21.836 1.00 93.62 102 GLY A C 1
ATOM 767 O O . GLY A 1 102 ? -3.981 -1.312 22.877 1.00 93.62 102 GLY A O 1
ATOM 768 N N . ALA A 1 103 ? -2.478 -0.330 21.528 1.00 92.94 103 ALA A N 1
ATOM 769 C CA . ALA A 1 103 ? -2.265 0.877 22.332 1.00 92.94 103 ALA A CA 1
ATOM 770 C C . ALA A 1 103 ? -3.191 2.044 21.922 1.00 92.94 103 ALA A C 1
ATOM 772 O O . ALA A 1 103 ? -3.223 3.082 22.577 1.00 92.94 103 ALA A O 1
ATOM 773 N N . GLY A 1 104 ? -3.982 1.880 20.857 1.00 93.69 104 GLY A N 1
ATOM 774 C CA . GLY A 1 104 ? -4.860 2.921 20.323 1.00 93.69 104 GLY A CA 1
ATOM 775 C C . GLY A 1 104 ? -4.195 3.863 19.314 1.00 93.69 104 GLY A C 1
ATOM 776 O O . GLY A 1 104 ? -4.882 4.752 18.799 1.00 93.69 104 GLY A O 1
ATOM 777 N N . ASP A 1 105 ? -2.921 3.646 18.981 1.00 95.75 105 ASP A N 1
ATOM 778 C CA . ASP A 1 105 ? -2.183 4.444 18.001 1.00 95.75 105 ASP A CA 1
ATOM 779 C C . ASP A 1 105 ? -2.566 4.077 16.573 1.00 95.75 105 ASP A C 1
ATOM 781 O O . ASP A 1 105 ? -2.791 2.906 16.247 1.00 95.75 105 ASP A O 1
ATOM 785 N N . PHE A 1 106 ? -2.557 5.072 15.687 1.00 97.88 106 PHE A N 1
ATOM 786 C CA . PHE A 1 106 ? -2.699 4.832 14.257 1.00 97.88 106 PHE A CA 1
ATOM 787 C C . PHE A 1 106 ? -1.438 4.180 13.688 1.00 97.88 106 PHE A C 1
ATOM 789 O O . PHE A 1 106 ? -0.325 4.697 13.802 1.00 97.88 106 PHE A O 1
ATOM 796 N N . VAL A 1 107 ? -1.637 3.049 13.024 1.00 98.06 107 VAL A N 1
ATOM 797 C CA . VAL A 1 107 ? -0.603 2.294 12.321 1.00 98.06 107 VAL A CA 1
ATOM 798 C C . VAL A 1 107 ? -1.091 1.942 10.922 1.00 98.06 107 VAL A C 1
ATOM 800 O O . VAL A 1 107 ? -2.295 1.883 10.666 1.00 98.06 107 VAL A O 1
ATOM 803 N N . THR A 1 108 ? -0.161 1.672 10.013 1.00 98.56 108 THR A N 1
ATOM 804 C CA . THR A 1 108 ? -0.451 1.128 8.686 1.00 98.56 108 THR A CA 1
ATOM 805 C C . THR A 1 108 ? 0.185 -0.238 8.519 1.00 98.56 108 THR A C 1
ATOM 807 O O . THR A 1 108 ? 1.360 -0.421 8.821 1.00 98.56 108 THR A O 1
ATOM 810 N N . TRP A 1 109 ? -0.573 -1.195 7.992 1.00 98.62 109 TRP A N 1
ATOM 811 C CA . TRP A 1 109 ? -0.031 -2.361 7.306 1.00 98.62 109 TRP A CA 1
ATOM 812 C C . TRP A 1 109 ? 0.073 -2.040 5.817 1.00 98.62 109 TRP A C 1
ATOM 814 O O . TRP A 1 109 ? -0.851 -1.477 5.230 1.00 98.62 109 TRP A O 1
ATOM 824 N N . ASN A 1 110 ? 1.201 -2.375 5.207 1.00 98.50 110 ASN A N 1
ATOM 825 C CA . ASN A 1 110 ? 1.521 -2.006 3.838 1.00 98.50 110 ASN A CA 1
ATOM 826 C C . ASN A 1 110 ? 2.019 -3.230 3.084 1.00 98.50 110 ASN A C 1
ATOM 828 O O . ASN A 1 110 ? 2.788 -4.019 3.634 1.00 98.50 110 ASN A O 1
ATOM 832 N N . LEU A 1 111 ? 1.639 -3.341 1.817 1.00 98.56 111 LEU A N 1
ATOM 833 C CA . LEU A 1 111 ? 2.247 -4.258 0.863 1.00 98.56 111 LEU A CA 1
ATOM 834 C C . LEU A 1 111 ? 2.455 -3.507 -0.444 1.00 98.56 111 LEU A C 1
ATOM 836 O O . LEU A 1 111 ? 1.513 -2.924 -0.975 1.00 98.56 111 LEU A O 1
ATOM 840 N N . TYR A 1 112 ? 3.676 -3.521 -0.963 1.00 98.25 112 TYR A N 1
ATOM 841 C CA . TYR A 1 112 ? 4.000 -2.961 -2.271 1.00 98.25 112 TYR A CA 1
ATOM 842 C C . TYR A 1 112 ? 4.883 -3.922 -3.058 1.00 98.25 112 TYR A C 1
ATOM 844 O O . TYR A 1 112 ? 5.598 -4.736 -2.476 1.00 98.25 112 TYR A O 1
ATOM 852 N N . GLY A 1 113 ? 4.791 -3.869 -4.380 1.00 97.31 113 GLY A N 1
ATOM 853 C CA . GLY A 1 113 ? 5.455 -4.822 -5.258 1.00 97.31 113 GLY A CA 1
ATOM 854 C C . GLY A 1 113 ? 5.422 -4.401 -6.720 1.00 97.31 113 GLY A C 1
ATOM 855 O O . GLY A 1 113 ? 4.718 -3.458 -7.094 1.00 97.31 113 GLY A O 1
ATOM 856 N N . ALA A 1 114 ? 6.197 -5.116 -7.534 1.00 96.62 114 ALA A N 1
ATOM 857 C CA . ALA A 1 114 ? 6.257 -4.897 -8.972 1.00 96.62 114 ALA A CA 1
ATOM 858 C C . ALA A 1 114 ? 4.883 -5.136 -9.622 1.00 96.62 114 ALA A C 1
ATOM 860 O O . ALA A 1 114 ? 4.140 -6.044 -9.236 1.00 96.62 114 ALA A O 1
ATOM 861 N N . LYS A 1 115 ? 4.558 -4.314 -10.618 1.00 96.62 115 LYS A N 1
ATOM 862 C CA . LYS A 1 115 ? 3.321 -4.316 -11.405 1.00 96.62 115 LYS A CA 1
ATOM 863 C C . LYS A 1 115 ? 3.660 -4.441 -12.890 1.00 96.62 115 LYS A C 1
ATOM 865 O O . LYS A 1 115 ? 4.589 -3.812 -13.386 1.00 96.62 115 LYS A O 1
ATOM 870 N N . GLY A 1 116 ? 2.872 -5.228 -13.612 1.00 93.50 116 GLY A N 1
ATOM 871 C CA . GLY A 1 116 ? 3.050 -5.516 -15.033 1.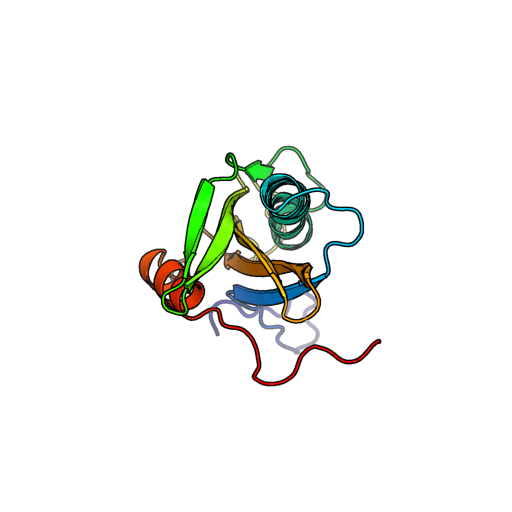00 93.50 116 GLY A CA 1
ATOM 872 C C . GLY A 1 116 ? 4.149 -6.536 -15.339 1.00 93.50 116 GLY A C 1
ATOM 873 O O . GLY A 1 116 ? 4.490 -6.715 -16.505 1.00 93.50 116 GLY A O 1
ATOM 874 N N . VAL A 1 117 ? 4.705 -7.208 -14.326 1.00 94.00 117 VAL A N 1
ATOM 875 C CA . VAL A 1 117 ? 5.735 -8.247 -14.496 1.00 94.00 117 VAL A CA 1
ATOM 876 C C . VAL A 1 117 ? 5.111 -9.642 -14.464 1.00 94.00 117 VAL A C 1
ATOM 878 O O . VAL A 1 117 ? 4.063 -9.850 -13.861 1.00 94.00 117 VAL A O 1
ATOM 881 N N . LYS A 1 118 ? 5.766 -10.627 -15.092 1.00 91.69 118 LYS A N 1
ATOM 882 C CA . LYS A 1 118 ? 5.248 -12.005 -15.198 1.00 91.69 118 LYS A CA 1
ATOM 883 C C . LYS A 1 118 ? 4.904 -12.629 -13.841 1.00 91.69 118 LYS A C 1
ATOM 885 O O . LYS A 1 118 ? 3.886 -13.302 -13.725 1.00 91.69 118 LYS A O 1
ATOM 890 N N . ASP A 1 119 ? 5.755 -12.397 -12.848 1.00 92.25 119 ASP A N 1
ATOM 891 C CA . ASP A 1 119 ? 5.615 -12.974 -11.511 1.00 92.25 119 ASP A CA 1
ATOM 892 C C . ASP A 1 119 ? 4.881 -12.035 -10.541 1.00 92.25 119 ASP A C 1
ATOM 894 O O . ASP A 1 119 ? 4.945 -12.239 -9.334 1.00 92.25 119 ASP A O 1
ATOM 898 N N . GLU A 1 120 ? 4.198 -10.996 -11.036 1.00 95.44 120 GLU A N 1
ATOM 899 C CA . GLU A 1 120 ? 3.455 -10.042 -10.207 1.00 95.44 120 GLU A CA 1
ATOM 900 C C . GLU A 1 120 ? 2.537 -10.765 -9.209 1.00 95.44 120 GLU A C 1
ATOM 902 O O . GLU A 1 120 ? 1.762 -11.651 -9.575 1.00 95.44 120 GLU A O 1
ATOM 907 N N . VAL A 1 121 ? 2.582 -10.347 -7.938 1.00 97.06 121 VAL A N 1
ATOM 908 C CA . VAL A 1 121 ? 1.724 -10.921 -6.893 1.00 97.06 121 VAL A CA 1
ATOM 909 C C . VAL A 1 121 ? 0.255 -10.678 -7.261 1.00 97.06 121 VAL A C 1
ATOM 911 O O . VAL A 1 121 ? -0.154 -9.516 -7.322 1.00 97.06 121 VAL A O 1
ATOM 914 N N . PRO A 1 122 ? -0.574 -11.717 -7.473 1.00 97.06 122 PRO A N 1
ATOM 915 C CA . PRO A 1 122 ? -1.959 -11.523 -7.893 1.00 97.06 122 PRO A CA 1
ATOM 916 C C . PRO A 1 122 ? -2.771 -10.731 -6.867 1.00 97.06 122 PRO A C 1
ATOM 918 O O . PRO A 1 122 ? -2.598 -10.911 -5.661 1.00 97.06 122 PRO A O 1
ATOM 921 N N . GLU A 1 123 ? -3.716 -9.913 -7.335 1.00 96.62 123 GLU A N 1
ATOM 922 C CA . GLU A 1 123 ? -4.575 -9.105 -6.455 1.00 96.62 123 GLU A CA 1
ATOM 923 C C . GLU A 1 123 ? -5.312 -9.968 -5.418 1.00 96.62 123 GLU A C 1
ATOM 925 O O . GLU A 1 123 ? -5.351 -9.634 -4.239 1.00 96.62 123 GLU A O 1
ATOM 930 N N . ALA A 1 124 ? -5.806 -11.143 -5.818 1.00 97.50 124 ALA A N 1
ATOM 931 C CA . ALA A 1 124 ? -6.445 -12.086 -4.900 1.00 97.50 124 ALA A CA 1
ATOM 932 C C . ALA A 1 124 ? -5.514 -12.529 -3.753 1.00 97.50 124 ALA A C 1
ATOM 934 O O . ALA A 1 124 ? -5.957 -12.681 -2.614 1.00 97.50 124 ALA A O 1
ATOM 935 N N . THR A 1 125 ? -4.218 -12.699 -4.030 1.00 98.31 125 THR A N 1
ATOM 936 C CA . THR A 1 125 ? -3.212 -13.026 -3.012 1.00 98.31 125 THR A CA 1
ATOM 937 C C . THR A 1 125 ? -2.985 -11.843 -2.078 1.00 98.31 125 THR A C 1
ATOM 939 O O . THR A 1 125 ? -2.972 -12.031 -0.864 1.00 98.31 125 THR A O 1
ATOM 942 N N . VAL A 1 126 ? -2.876 -10.625 -2.618 1.00 98.06 126 VAL A N 1
ATOM 943 C CA . VAL A 1 126 ? -2.748 -9.392 -1.821 1.00 98.06 126 VAL A CA 1
ATOM 944 C C . VAL A 1 126 ? -3.931 -9.239 -0.860 1.00 98.06 126 VAL A C 1
ATOM 946 O O . VAL A 1 126 ? -3.727 -9.057 0.340 1.00 98.06 126 VAL A O 1
ATOM 949 N N . GLN A 1 127 ? -5.160 -9.403 -1.355 1.00 98.12 127 GLN A N 1
ATOM 950 C CA . GLN A 1 127 ? -6.380 -9.323 -0.545 1.00 98.12 127 GLN A CA 1
ATOM 951 C C . GLN A 1 127 ? -6.447 -10.429 0.518 1.00 98.12 127 GLN A C 1
ATOM 953 O O . GLN A 1 127 ? -6.812 -10.173 1.668 1.00 98.12 127 GLN A O 1
ATOM 958 N N . LYS A 1 128 ? -6.027 -11.657 0.179 1.00 98.31 128 LYS A N 1
ATOM 959 C CA . LYS A 1 128 ? -5.935 -12.757 1.147 1.00 98.31 128 LYS A CA 1
ATOM 960 C C . LYS A 1 128 ? -4.960 -12.419 2.273 1.00 98.31 128 LYS A C 1
ATOM 962 O O . LYS A 1 128 ? -5.316 -12.610 3.431 1.00 98.31 128 LYS A O 1
ATOM 967 N N . ILE A 1 129 ? -3.781 -11.876 1.965 1.00 98.19 129 ILE A N 1
ATOM 968 C CA . ILE A 1 129 ? -2.811 -11.454 2.986 1.00 98.19 129 ILE A CA 1
ATOM 969 C C . ILE A 1 129 ? -3.414 -10.341 3.854 1.00 98.19 129 ILE A C 1
ATOM 971 O O . ILE A 1 129 ? -3.436 -10.481 5.077 1.00 98.19 129 ILE A O 1
ATOM 975 N N . LEU A 1 130 ? -3.984 -9.295 3.247 1.00 98.44 130 LEU A N 1
ATOM 976 C CA . LEU A 1 130 ? -4.641 -8.196 3.964 1.00 98.44 130 LEU A CA 1
ATOM 977 C C . LEU A 1 130 ? -5.715 -8.697 4.946 1.00 98.44 130 LEU A C 1
ATOM 979 O O . LEU A 1 130 ? -5.797 -8.221 6.076 1.00 98.44 130 LEU A O 1
ATOM 983 N N . SER A 1 131 ? -6.530 -9.683 4.556 1.00 98.31 131 SER A N 1
ATOM 984 C CA . SER A 1 131 ? -7.576 -10.229 5.434 1.00 98.31 131 SER A CA 1
ATOM 985 C C . SER A 1 131 ? -7.045 -10.857 6.728 1.00 98.31 131 SER A C 1
ATOM 987 O O . SER A 1 131 ? -7.787 -10.928 7.707 1.00 98.31 131 SER A O 1
ATOM 989 N N . THR A 1 132 ? -5.773 -11.273 6.753 1.00 97.81 132 THR A N 1
ATOM 990 C CA . THR A 1 132 ? -5.148 -11.944 7.906 1.00 97.81 132 THR A CA 1
ATOM 991 C C . THR A 1 132 ? -4.543 -10.989 8.934 1.00 97.81 132 THR A C 1
ATOM 993 O O . THR A 1 132 ? -4.138 -11.448 10.006 1.00 97.81 132 THR A O 1
ATOM 996 N N . VAL A 1 133 ? -4.486 -9.683 8.636 1.00 97.69 133 VAL A N 1
ATOM 997 C CA . VAL A 1 133 ? -3.973 -8.661 9.561 1.00 97.69 133 VAL A CA 1
ATOM 998 C C . VAL A 1 133 ? -4.737 -8.743 10.883 1.00 97.69 133 VAL A C 1
ATOM 1000 O O . VAL A 1 133 ? -5.969 -8.778 10.902 1.00 97.69 133 VAL A O 1
ATOM 1003 N N . ARG A 1 134 ? -4.001 -8.818 11.994 1.00 97.06 134 ARG A N 1
ATOM 1004 C CA . ARG A 1 134 ? -4.515 -8.986 13.360 1.00 97.06 134 ARG A CA 1
ATOM 1005 C C . ARG A 1 134 ? -3.590 -8.304 14.366 1.00 97.06 134 ARG A C 1
ATOM 1007 O O . ARG A 1 134 ? -2.428 -8.056 14.050 1.00 97.06 134 ARG A O 1
ATOM 1014 N N . LEU A 1 135 ? -4.103 -8.025 15.560 1.00 95.69 135 LEU A N 1
ATOM 1015 C CA . LEU A 1 135 ? -3.288 -7.548 16.673 1.00 95.69 135 LEU A CA 1
ATOM 1016 C C . LEU A 1 135 ? -2.516 -8.716 17.295 1.00 95.69 135 LEU A C 1
ATOM 1018 O O . LEU A 1 135 ? -2.944 -9.871 17.217 1.00 95.69 135 LEU A O 1
ATOM 1022 N N . THR A 1 136 ? -1.374 -8.398 17.891 1.00 91.31 136 THR A N 1
ATOM 1023 C CA . THR A 1 136 ? -0.682 -9.275 18.838 1.00 91.31 136 THR A C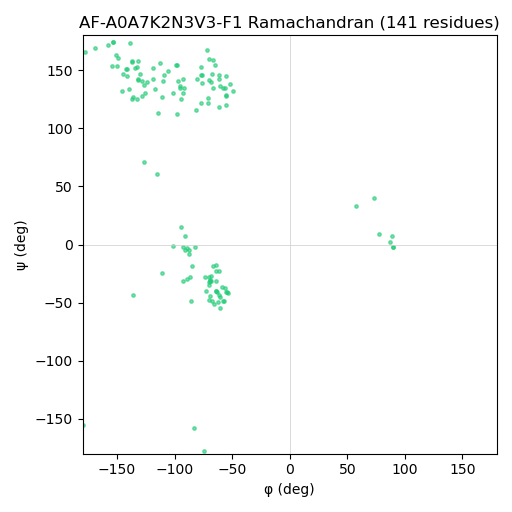A 1
ATOM 1024 C C . THR A 1 136 ? -1.479 -9.366 20.139 1.00 91.31 136 THR A C 1
ATOM 1026 O O . THR A 1 136 ? -2.320 -8.509 20.410 1.00 91.31 136 THR A O 1
ATOM 1029 N N . GLU A 1 137 ? -1.234 -10.412 20.929 1.00 88.25 137 GLU A N 1
ATOM 1030 C CA . GLU A 1 137 ? -1.901 -10.593 22.229 1.00 88.25 137 GLU A CA 1
ATOM 1031 C C . GLU A 1 137 ? -1.541 -9.469 23.202 1.00 88.25 137 GLU A C 1
ATOM 1033 O O . GLU A 1 137 ? -2.405 -8.938 23.897 1.00 88.25 137 GLU A O 1
ATOM 1038 N N . GLU A 1 138 ? -0.272 -9.069 23.198 1.00 90.00 138 GLU A N 1
ATOM 1039 C CA . GLU A 1 138 ? 0.231 -7.970 24.007 1.00 90.00 138 GLU A CA 1
ATOM 1040 C C . GLU A 1 138 ? 0.284 -6.674 23.185 1.00 90.00 138 GLU A C 1
ATOM 1042 O O . GLU A 1 138 ? 0.639 -6.704 21.994 1.00 90.00 138 GLU A O 1
ATOM 1047 N N . PRO A 1 139 ? -0.068 -5.523 23.789 1.00 84.81 139 PRO A N 1
ATOM 1048 C CA . PRO A 1 139 ? 0.120 -4.229 23.154 1.00 84.81 139 PRO A CA 1
ATOM 1049 C C . PRO A 1 139 ? 1.619 -3.942 22.953 1.00 84.81 139 PRO A C 1
ATOM 1051 O O . PRO A 1 139 ? 2.455 -4.471 23.688 1.00 84.81 139 PRO A O 1
ATOM 1054 N N . PRO A 1 140 ? 1.980 -3.103 21.967 1.00 82.00 140 PRO A N 1
ATOM 1055 C CA . PRO A 1 140 ? 3.373 -2.734 21.750 1.00 82.00 140 PRO A CA 1
ATOM 1056 C C . PRO A 1 140 ? 3.955 -2.037 22.987 1.00 82.00 140 PRO A C 1
ATOM 1058 O O . PRO A 1 140 ? 3.315 -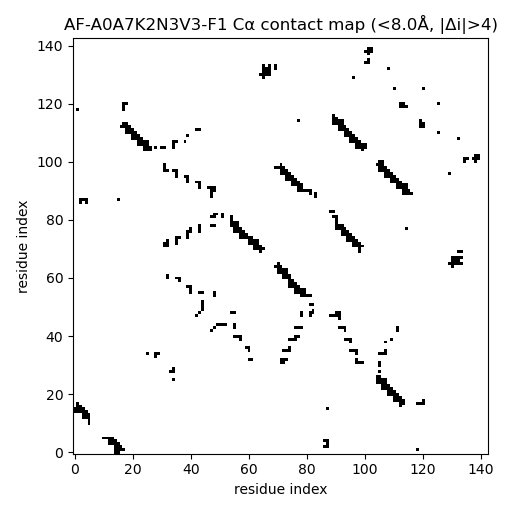1.164 23.573 1.00 82.00 140 PRO A O 1
ATOM 1061 N N . THR A 1 141 ? 5.177 -2.414 23.366 1.00 76.75 141 THR A N 1
ATOM 1062 C CA . THR A 1 141 ? 5.971 -1.696 24.369 1.00 76.75 141 THR A CA 1
ATOM 1063 C C . THR A 1 141 ? 6.557 -0.431 23.745 1.00 76.75 141 THR A C 1
ATOM 1065 O O . THR A 1 141 ? 6.899 -0.440 22.559 1.00 76.75 141 THR A O 1
ATOM 1068 N N . GLU A 1 142 ? 6.684 0.648 24.522 1.00 65.88 142 GLU A N 1
ATOM 1069 C CA . GLU A 1 142 ? 7.307 1.890 24.042 1.00 65.88 142 GLU A CA 1
ATOM 1070 C C . GLU A 1 142 ? 8.692 1.606 23.425 1.00 65.88 142 GLU A C 1
ATOM 1072 O O . GLU A 1 142 ? 9.439 0.758 23.922 1.00 65.8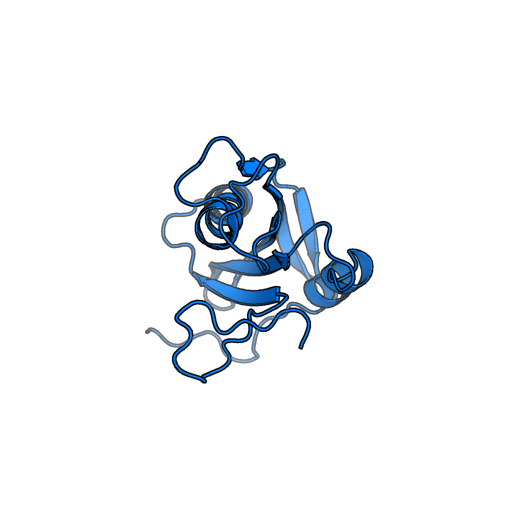8 142 GLU A O 1
ATOM 1077 N N . SER A 1 143 ? 8.981 2.256 22.290 1.00 56.72 143 SER A N 1
ATOM 1078 C CA . SER A 1 143 ? 10.232 2.126 21.521 1.00 56.72 143 SER A CA 1
ATOM 1079 C C . SER A 1 143 ? 11.163 3.303 21.761 1.00 56.72 143 SER A C 1
ATOM 1081 O O . SER A 1 143 ? 10.641 4.437 21.842 1.0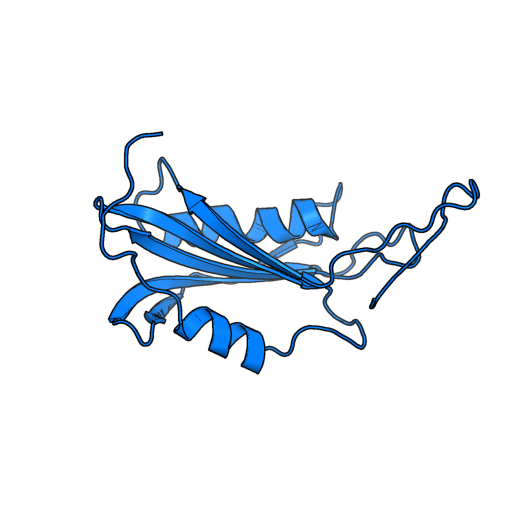0 56.72 143 SER A O 1
#

Sequence (143 aa):
EWCTTDENKDGRKESTALATAGTRGESGAKDTDQAAETRVPWWIYGGYTQPDKKSVKYGKPKAYTTASGIKGSVITAHSEGTPQKGKCDSEGKAITFAFKNGAGDFVTWNLYGAKGVKDEVPEATVQKILSTVRLTEEPPTES

Radius of gyration: 16.51 Å; Cα contacts (8 Å, |Δi|>4): 297; chains: 1; bounding box: 46×28×41 Å

Nearest PDB structures (foldseek):
  4ryv-assembly1_A  TM=3.495E-01  e=5.091E-02  Lupinus luteus
  6v8s-assembly11_K  TM=3.700E-01  e=8.919E-02  Arachis hypogaea
  1fsk-assembly1_A  TM=4.149E-01  e=2.589E-01  Betula pendula
  8h3j-assembly1_A  TM=3.204E-01  e=1.116E-01  Halostachys caspica
  6v8l-assembly1_A  TM=3.114E-01  e=1.748E-01  Arachis hypogaea

Solvent-accessible surface area (backbone atoms only — not comparable to full-atom values): 8194 Å² total; per-residue (Å²): 133,91,36,74,44,50,89,84,70,81,84,58,78,49,70,61,80,62,60,52,71,52,74,47,81,35,87,88,49,90,47,33,46,56,36,17,59,69,48,31,55,51,56,28,29,77,72,36,21,71,92,46,68,83,29,54,45,65,69,68,59,37,83,44,66,28,79,71,65,54,58,33,12,34,29,45,20,32,43,53,86,42,76,73,88,56,93,76,53,51,34,22,32,29,39,16,39,7,30,61,49,79,79,65,47,50,28,33,43,36,38,37,29,48,35,95,49,97,81,42,79,50,67,71,56,54,52,55,56,56,32,65,50,70,80,68,96,64,55,81,73,92,129